Protein AF-A0A6L8RL82-F1 (afdb_monomer_lite)

Organism: NCBI:txid74426

Radius of gyration: 13.32 Å; chains: 1; bounding box: 28×21×36 Å

Sequence (74 aa):
MTRDEFLNRLGELLACLPADQVKETQEFYAEAIADRMEDGMTEAEAVAAMGTPGEVAEATLDELPAVPRAIART

Foldseek 3Di:
DALVVLLVLLLVLCVVDPPVVSVVLSVVLSVQLVVVVVVVDDRVVSSVVCPHSVVNSVVVVVVDPPDDPDDDDD

pLDDT: mean 84.97, std 16.51, range [40.56, 95.94]

Structure (mmCIF, N/CA/C/O backbone):
data_AF-A0A6L8RL82-F1
#
_entry.id   AF-A0A6L8RL82-F1
#
loop_
_atom_site.group_PDB
_atom_site.id
_atom_site.type_symbol
_atom_site.label_atom_id
_atom_site.label_alt_id
_atom_site.label_comp_id
_atom_site.label_asym_id
_atom_site.label_entity_id
_atom_site.label_seq_id
_atom_site.pdbx_PDB_ins_code
_atom_site.Cartn_x
_atom_site.Cartn_y
_atom_site.Cartn_z
_atom_site.occupancy
_atom_site.B_iso_or_equiv
_atom_site.auth_seq_id
_atom_site.auth_comp_id
_atom_site.auth_asym_id
_atom_site.auth_atom_id
_atom_site.pdbx_PDB_model_num
ATOM 1 N N . MET A 1 1 ? -2.286 -6.489 10.056 1.00 87.31 1 MET A N 1
ATOM 2 C CA . MET A 1 1 ? -0.988 -6.052 9.514 1.00 87.31 1 MET A CA 1
ATOM 3 C C . MET A 1 1 ? -0.978 -4.537 9.533 1.00 87.31 1 MET A C 1
ATOM 5 O O . MET A 1 1 ? -2.053 -3.957 9.395 1.00 87.31 1 MET A O 1
ATOM 9 N N . THR A 1 2 ? 0.172 -3.919 9.761 1.00 93.25 2 THR A N 1
ATOM 10 C CA . THR A 1 2 ? 0.322 -2.461 9.651 1.00 93.25 2 THR A CA 1
ATOM 11 C C . THR A 1 2 ? 0.434 -2.049 8.183 1.00 93.25 2 THR A C 1
ATOM 13 O O . THR A 1 2 ? 0.703 -2.879 7.309 1.00 93.25 2 THR A O 1
ATOM 16 N N . ARG A 1 3 ? 0.243 -0.761 7.896 1.00 93.00 3 ARG A N 1
ATOM 17 C CA . ARG A 1 3 ? 0.484 -0.154 6.584 1.00 93.00 3 ARG A CA 1
ATOM 18 C C . ARG A 1 3 ? 1.907 -0.446 6.124 1.00 93.00 3 ARG A C 1
ATOM 20 O O . ARG A 1 3 ? 2.111 -0.881 4.999 1.00 93.00 3 ARG A O 1
ATOM 27 N N . ASP A 1 4 ? 2.887 -0.256 7.002 1.00 94.62 4 ASP A N 1
ATOM 28 C CA . ASP A 1 4 ? 4.294 -0.503 6.686 1.00 94.62 4 ASP A CA 1
ATOM 29 C C . ASP A 1 4 ? 4.570 -1.987 6.375 1.00 94.62 4 ASP A C 1
ATOM 31 O O . ASP A 1 4 ? 5.315 -2.294 5.445 1.00 94.62 4 ASP A O 1
ATOM 35 N N . GLU A 1 5 ? 3.941 -2.929 7.084 1.00 94.69 5 GLU A N 1
ATOM 36 C CA . GLU A 1 5 ? 4.020 -4.362 6.752 1.00 94.69 5 GLU A CA 1
ATOM 37 C C . GLU A 1 5 ? 3.395 -4.670 5.384 1.00 94.69 5 GLU A C 1
ATOM 39 O O . GLU A 1 5 ? 3.985 -5.404 4.588 1.00 94.69 5 GLU A O 1
ATOM 44 N N . PHE A 1 6 ? 2.223 -4.093 5.099 1.00 94.62 6 PHE A N 1
ATOM 45 C CA . PHE A 1 6 ? 1.532 -4.250 3.819 1.00 94.62 6 PHE A CA 1
ATOM 46 C C . PHE A 1 6 ? 2.392 -3.740 2.658 1.00 94.62 6 PHE A C 1
ATOM 48 O O . PHE A 1 6 ? 2.615 -4.470 1.692 1.00 94.62 6 PHE A O 1
ATOM 55 N N . LEU A 1 7 ? 2.934 -2.525 2.776 1.00 94.56 7 LEU A N 1
ATOM 56 C CA . LEU A 1 7 ? 3.754 -1.895 1.741 1.00 94.56 7 LEU A CA 1
ATOM 57 C C . LEU A 1 7 ? 5.069 -2.640 1.518 1.00 94.56 7 LEU A C 1
ATOM 59 O O . LEU A 1 7 ? 5.457 -2.855 0.368 1.00 94.56 7 LEU A O 1
ATOM 63 N N . ASN A 1 8 ? 5.734 -3.085 2.588 1.00 94.88 8 ASN A N 1
ATOM 64 C CA . ASN A 1 8 ? 6.933 -3.912 2.465 1.00 94.88 8 ASN A CA 1
ATOM 65 C C . ASN A 1 8 ? 6.625 -5.204 1.706 1.00 94.88 8 ASN A C 1
ATOM 67 O O . ASN A 1 8 ? 7.324 -5.535 0.749 1.00 94.88 8 ASN A O 1
ATOM 71 N N . ARG A 1 9 ? 5.539 -5.899 2.068 1.00 94.94 9 ARG A N 1
ATOM 72 C CA . ARG A 1 9 ? 5.161 -7.150 1.409 1.00 94.94 9 ARG A CA 1
ATOM 73 C C . ARG A 1 9 ? 4.764 -6.945 -0.051 1.00 94.94 9 ARG A C 1
ATOM 75 O O . ARG A 1 9 ? 5.137 -7.751 -0.899 1.00 94.94 9 ARG A O 1
ATOM 82 N N . LEU A 1 10 ? 4.043 -5.867 -0.347 1.00 93.56 10 LEU A N 1
ATOM 83 C CA . LEU A 1 10 ? 3.698 -5.475 -1.710 1.00 93.56 10 LEU A CA 1
ATOM 84 C C . LEU A 1 10 ? 4.961 -5.190 -2.538 1.00 93.56 10 LEU A C 1
ATOM 86 O O . LEU A 1 10 ? 5.080 -5.658 -3.666 1.00 93.56 10 LEU A O 1
ATOM 90 N N . GLY A 1 11 ? 5.944 -4.504 -1.951 1.00 93.44 1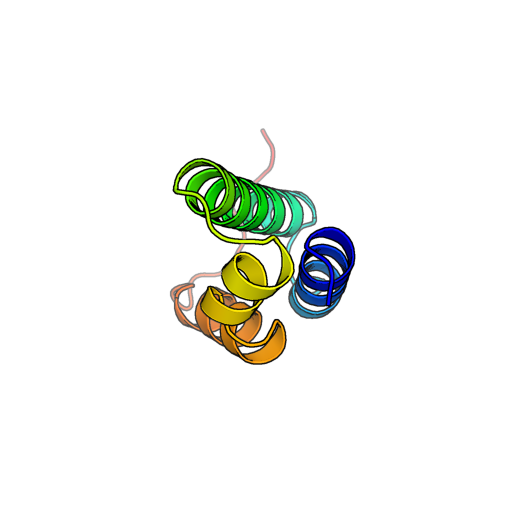1 GLY A N 1
ATOM 91 C CA . GLY A 1 11 ? 7.231 -4.237 -2.591 1.00 93.44 11 GLY A CA 1
ATOM 92 C C . GLY A 1 11 ? 8.019 -5.499 -2.927 1.00 93.44 11 GLY A C 1
ATOM 93 O O . GLY A 1 11 ? 8.577 -5.601 -4.016 1.00 93.44 11 GLY A O 1
ATOM 94 N N . GLU A 1 12 ? 8.030 -6.484 -2.025 1.00 95.00 12 GLU A N 1
ATOM 95 C CA . GLU A 1 12 ? 8.658 -7.787 -2.279 1.00 95.00 12 GLU A CA 1
ATOM 96 C C . GLU A 1 12 ? 7.996 -8.530 -3.446 1.00 95.00 12 GLU A C 1
ATOM 98 O O . GLU A 1 12 ? 8.687 -9.126 -4.271 1.00 95.00 12 GLU A O 1
ATOM 103 N N . LEU A 1 13 ? 6.664 -8.488 -3.534 1.00 93.81 13 LEU A N 1
ATOM 104 C CA . LEU A 1 13 ? 5.906 -9.148 -4.601 1.00 93.81 13 LEU A CA 1
ATOM 105 C C . 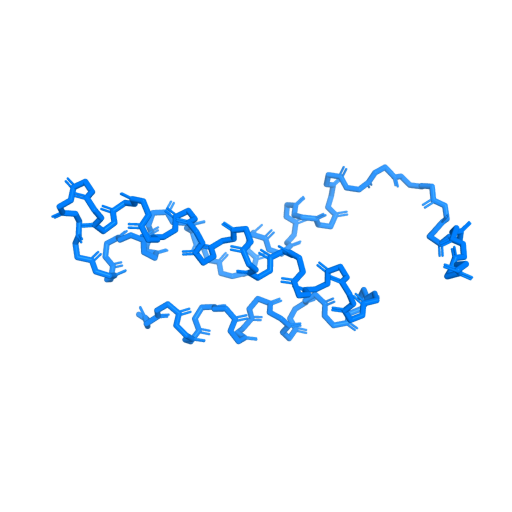LEU A 1 13 ? 6.095 -8.459 -5.956 1.00 93.81 13 LEU A C 1
ATOM 107 O O . LEU A 1 13 ? 6.180 -9.124 -6.987 1.00 93.81 13 LEU A O 1
ATOM 111 N N . LEU A 1 14 ? 6.226 -7.134 -5.944 1.00 92.56 14 LEU A N 1
ATOM 112 C CA . LEU A 1 14 ? 6.477 -6.322 -7.130 1.00 92.56 14 LEU A CA 1
ATOM 113 C C . LEU A 1 14 ? 7.970 -6.173 -7.452 1.00 92.56 14 LEU A C 1
ATOM 115 O O . LEU A 1 14 ? 8.317 -5.465 -8.391 1.00 92.56 14 LEU A O 1
ATOM 119 N N . ALA A 1 15 ? 8.875 -6.862 -6.752 1.00 91.06 15 ALA A N 1
ATOM 120 C CA . ALA A 1 15 ? 10.321 -6.756 -6.976 1.00 91.06 15 ALA A CA 1
ATOM 121 C C . ALA A 1 15 ? 10.777 -7.210 -8.382 1.00 91.06 15 ALA A C 1
ATOM 123 O O . ALA A 1 15 ? 11.919 -6.974 -8.773 1.00 91.06 15 ALA A O 1
ATOM 124 N N . CYS A 1 16 ? 9.896 -7.847 -9.162 1.00 90.38 16 CYS A N 1
ATOM 125 C CA . CYS A 1 16 ? 10.106 -8.121 -10.586 1.00 90.38 16 CYS A CA 1
ATOM 126 C C . CYS A 1 16 ? 9.995 -6.864 -11.475 1.00 90.38 16 CYS A 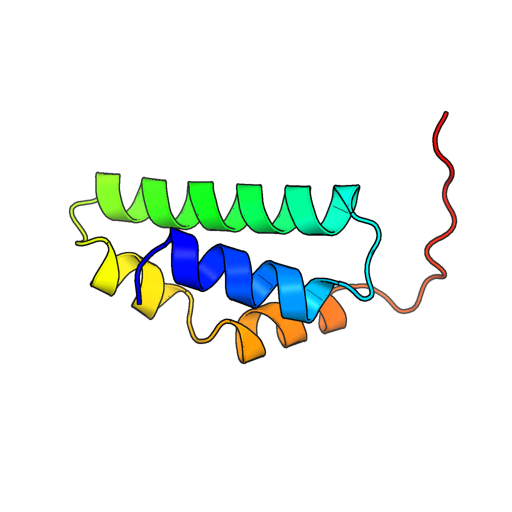C 1
ATOM 128 O O . CYS A 1 16 ? 10.324 -6.910 -12.663 1.00 90.38 16 CYS A O 1
ATOM 130 N N . LEU A 1 17 ? 9.531 -5.742 -10.920 1.00 89.38 17 LEU A N 1
ATOM 131 C CA . LEU A 1 17 ? 9.381 -4.455 -11.582 1.00 89.38 17 LEU A CA 1
ATOM 132 C C . LEU A 1 17 ? 10.574 -3.521 -11.290 1.00 89.38 17 LEU A C 1
ATOM 134 O O . LEU A 1 17 ? 11.277 -3.709 -10.299 1.00 89.38 17 LEU A O 1
ATOM 138 N N . PRO A 1 18 ? 10.827 -2.489 -12.122 1.00 92.19 18 PRO A N 1
ATOM 139 C CA . PRO A 1 18 ? 11.789 -1.444 -11.793 1.00 92.19 18 PRO A CA 1
ATOM 140 C C . PRO A 1 18 ? 11.478 -0.811 -10.439 1.00 92.19 18 PRO A C 1
ATOM 142 O O . PRO A 1 18 ? 10.318 -0.521 -10.152 1.00 92.19 18 PRO A O 1
ATOM 145 N N . ALA A 1 19 ? 12.522 -0.539 -9.653 1.00 88.69 19 ALA A N 1
ATOM 146 C CA . ALA A 1 19 ? 12.394 0.029 -8.311 1.00 88.69 19 ALA A CA 1
ATOM 147 C C . ALA A 1 19 ? 11.552 1.316 -8.280 1.00 88.69 19 ALA A C 1
ATOM 149 O O . ALA A 1 19 ? 10.780 1.502 -7.348 1.00 88.69 19 ALA A O 1
ATOM 150 N N . ASP A 1 20 ? 11.645 2.154 -9.319 1.00 89.31 20 ASP A N 1
ATOM 151 C CA . ASP A 1 20 ? 10.832 3.368 -9.444 1.00 89.31 20 ASP A CA 1
ATOM 152 C C . ASP A 1 20 ? 9.326 3.046 -9.514 1.00 89.31 20 ASP A C 1
ATOM 154 O O . ASP A 1 20 ? 8.537 3.670 -8.817 1.00 89.31 20 ASP A O 1
ATOM 158 N N . GLN A 1 21 ? 8.926 2.011 -10.266 1.00 87.81 21 GLN A N 1
ATOM 159 C CA . GLN A 1 21 ? 7.521 1.582 -10.361 1.00 87.81 21 GLN A CA 1
ATOM 160 C C . GLN A 1 21 ? 7.033 0.876 -9.093 1.00 87.81 21 GLN A C 1
ATOM 162 O O . GLN A 1 21 ? 5.878 1.040 -8.704 1.00 87.81 21 GLN A O 1
ATOM 167 N N . VAL A 1 22 ? 7.901 0.111 -8.423 1.00 91.06 22 VAL A N 1
ATOM 168 C CA . VAL A 1 22 ? 7.578 -0.466 -7.107 1.00 91.06 22 VAL A CA 1
ATOM 169 C C . VAL A 1 22 ? 7.319 0.646 -6.096 1.00 91.06 22 VAL A C 1
ATOM 171 O O . VAL A 1 22 ? 6.323 0.600 -5.379 1.00 91.06 22 VAL A O 1
ATOM 174 N N . LYS A 1 23 ? 8.188 1.662 -6.074 1.00 90.69 23 LYS A N 1
ATOM 175 C CA . LYS A 1 23 ? 8.062 2.816 -5.186 1.00 90.69 23 LYS A CA 1
ATOM 176 C C . LYS A 1 23 ? 6.790 3.612 -5.479 1.00 90.69 23 LYS A C 1
ATOM 178 O O . LYS A 1 23 ? 6.052 3.896 -4.547 1.00 90.69 23 LYS A O 1
ATOM 183 N N . GLU A 1 24 ? 6.501 3.892 -6.749 1.00 90.94 24 GLU A N 1
ATOM 184 C CA . GLU A 1 24 ? 5.274 4.586 -7.166 1.00 90.94 24 GLU A CA 1
ATOM 185 C C . GLU A 1 24 ? 4.017 3.828 -6.717 1.00 90.94 24 GLU A C 1
ATOM 187 O O . GLU A 1 24 ? 3.100 4.415 -6.148 1.00 90.94 24 GLU A O 1
ATOM 192 N N . THR A 1 25 ? 4.012 2.501 -6.876 1.00 89.69 25 THR A N 1
ATOM 193 C CA . THR A 1 25 ? 2.898 1.660 -6.419 1.00 89.69 25 THR A CA 1
ATOM 194 C C . THR A 1 25 ? 2.760 1.700 -4.895 1.00 89.69 25 THR A C 1
ATOM 196 O O . THR A 1 25 ? 1.659 1.846 -4.370 1.00 89.69 25 THR A O 1
ATOM 199 N N . GLN A 1 26 ? 3.868 1.599 -4.156 1.00 92.81 26 GLN A N 1
ATOM 200 C CA . GLN A 1 26 ? 3.845 1.707 -2.697 1.00 92.81 26 GLN A CA 1
ATOM 201 C C . GLN A 1 26 ? 3.338 3.076 -2.227 1.00 92.81 26 GLN A C 1
ATOM 203 O O . GLN A 1 26 ? 2.562 3.131 -1.278 1.00 92.81 26 GLN A O 1
ATOM 208 N N . GLU A 1 27 ? 3.748 4.164 -2.880 1.00 93.75 27 GLU A N 1
ATOM 209 C CA . GLU A 1 27 ? 3.286 5.522 -2.571 1.00 93.75 27 GLU A CA 1
ATOM 210 C C . GLU A 1 27 ? 1.780 5.662 -2.834 1.00 93.75 27 GLU A C 1
ATOM 212 O O . GLU A 1 27 ? 1.061 6.135 -1.957 1.00 93.75 27 GLU A O 1
ATOM 217 N N . PHE A 1 28 ? 1.279 5.132 -3.954 1.00 92.31 28 PHE A N 1
ATOM 218 C CA . PHE A 1 28 ? -0.154 5.104 -4.260 1.00 92.31 28 PHE A CA 1
ATOM 219 C C . PHE A 1 28 ? -0.978 4.405 -3.166 1.00 92.31 28 PHE A C 1
ATOM 221 O O . PHE A 1 28 ? -1.960 4.956 -2.667 1.00 92.31 28 PHE A O 1
ATOM 228 N N . TYR A 1 29 ? -0.573 3.202 -2.742 1.00 92.88 29 TYR A N 1
ATOM 229 C CA . TYR A 1 29 ? -1.286 2.489 -1.676 1.00 92.88 29 TYR A CA 1
ATOM 230 C C . TYR A 1 29 ? -1.102 3.147 -0.304 1.00 92.88 29 TYR A C 1
ATOM 232 O O . TYR A 1 29 ? -2.012 3.092 0.523 1.00 92.88 29 TYR A O 1
ATOM 240 N N . ALA A 1 30 ? 0.042 3.786 -0.048 1.00 94.25 30 ALA A N 1
ATOM 241 C CA . ALA A 1 30 ? 0.267 4.537 1.181 1.00 94.25 30 ALA A CA 1
ATOM 242 C C . ALA A 1 30 ? -0.698 5.726 1.300 1.00 94.25 30 ALA A C 1
ATOM 244 O O . ALA A 1 30 ? -1.284 5.908 2.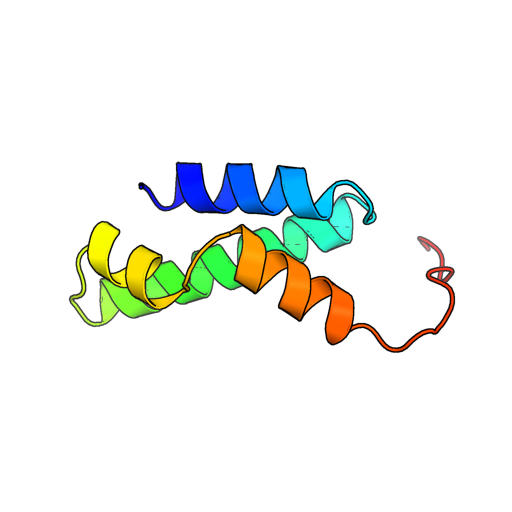367 1.00 94.25 30 ALA A O 1
ATOM 245 N N . GLU A 1 31 ? -0.892 6.483 0.216 1.00 93.81 31 GLU A N 1
ATOM 246 C CA . GLU A 1 31 ? -1.869 7.576 0.139 1.00 93.81 31 GLU A CA 1
ATOM 247 C C . GLU A 1 31 ? -3.302 7.045 0.268 1.00 93.81 31 GLU A C 1
ATOM 249 O O . GLU A 1 31 ? -4.057 7.516 1.110 1.00 93.81 31 GLU A O 1
ATOM 254 N N . ALA A 1 32 ? -3.656 5.975 -0.449 1.00 92.75 32 ALA A N 1
ATOM 255 C CA . ALA A 1 32 ? -4.992 5.380 -0.363 1.00 92.75 32 ALA A CA 1
ATOM 256 C C . ALA A 1 32 ? -5.352 4.874 1.051 1.00 92.75 32 ALA A C 1
ATOM 258 O O . ALA A 1 32 ? -6.520 4.916 1.457 1.00 92.75 32 ALA A O 1
ATOM 259 N N . ILE A 1 33 ? -4.371 4.361 1.800 1.00 93.69 33 ILE A N 1
ATOM 260 C CA . ILE A 1 33 ? -4.544 3.972 3.206 1.00 93.69 33 ILE A CA 1
ATOM 261 C C . ILE A 1 33 ? -4.655 5.219 4.091 1.00 93.69 33 ILE A C 1
ATOM 263 O O . ILE A 1 33 ? -5.506 5.241 4.979 1.00 93.69 33 ILE A O 1
ATOM 267 N N . ALA A 1 34 ? -3.833 6.245 3.849 1.00 94.44 34 ALA A N 1
ATOM 268 C CA . ALA A 1 34 ? -3.878 7.501 4.592 1.00 94.44 34 ALA A CA 1
ATOM 269 C C . ALA A 1 34 ? -5.241 8.196 4.451 1.00 94.44 34 ALA A C 1
ATOM 271 O O . ALA A 1 34 ? -5.849 8.500 5.473 1.00 94.44 34 ALA A O 1
ATOM 272 N N . ASP A 1 35 ? -5.775 8.315 3.234 1.00 95.38 35 ASP A N 1
ATOM 273 C CA . ASP A 1 35 ? -7.099 8.896 2.967 1.00 95.38 35 ASP A CA 1
ATOM 274 C C . ASP A 1 35 ? -8.203 8.187 3.769 1.00 95.38 35 ASP A C 1
ATOM 276 O O . ASP A 1 35 ? -9.054 8.814 4.394 1.00 95.38 35 ASP A O 1
ATOM 280 N N . ARG A 1 36 ? -8.157 6.851 3.845 1.00 92.81 36 ARG A N 1
ATOM 281 C CA . ARG A 1 36 ? -9.127 6.071 4.636 1.00 92.81 36 ARG A CA 1
ATOM 282 C C . ARG A 1 36 ? -8.978 6.284 6.136 1.00 92.81 36 ARG A C 1
ATOM 284 O O . ARG A 1 36 ? -9.967 6.251 6.867 1.00 92.81 36 ARG A O 1
ATOM 291 N N . MET A 1 37 ? -7.747 6.462 6.606 1.00 94.44 37 MET A N 1
ATOM 292 C CA . MET A 1 37 ? -7.498 6.809 8.002 1.00 94.44 37 MET A CA 1
ATOM 293 C C . MET A 1 37 ? -8.001 8.222 8.318 1.00 94.44 37 MET A C 1
ATOM 295 O O . MET A 1 37 ? -8.548 8.440 9.399 1.00 94.44 37 MET A O 1
ATOM 299 N N . GLU A 1 38 ? -7.881 9.161 7.376 1.00 95.94 38 GLU A N 1
ATOM 300 C CA . GLU A 1 38 ? -8.461 10.506 7.475 1.00 95.94 38 GLU A CA 1
ATOM 301 C C . GLU A 1 38 ? -9.998 10.473 7.494 1.00 95.94 38 GLU A C 1
ATOM 303 O O . GLU A 1 38 ? -10.614 11.213 8.262 1.00 95.94 38 GLU A O 1
ATOM 308 N N . ASP A 1 39 ? -10.612 9.531 6.772 1.00 94.69 39 ASP A N 1
ATOM 309 C CA . ASP A 1 39 ? -12.054 9.242 6.822 1.00 94.69 39 ASP A CA 1
ATOM 310 C C . ASP A 1 39 ? -12.514 8.583 8.144 1.00 94.69 39 ASP A C 1
ATOM 312 O O . ASP A 1 39 ? -13.706 8.328 8.348 1.00 94.69 39 ASP A O 1
ATOM 316 N N . GLY A 1 40 ? -11.589 8.320 9.073 1.00 94.81 40 GLY A N 1
ATOM 317 C CA . GLY A 1 40 ? -11.872 7.800 10.410 1.00 94.81 40 GLY A CA 1
ATOM 318 C C . GLY A 1 40 ? -11.742 6.284 10.554 1.00 94.81 40 GLY A C 1
ATOM 319 O O . GLY A 1 40 ? -12.114 5.751 11.602 1.00 94.81 40 GLY A O 1
ATOM 320 N N . MET A 1 41 ? -11.212 5.579 9.547 1.00 95.31 41 MET A N 1
ATOM 321 C CA . MET A 1 41 ? -10.870 4.161 9.688 1.00 95.31 41 MET A CA 1
ATOM 322 C C . MET A 1 41 ? -9.607 3.987 10.534 1.00 95.31 41 MET A C 1
ATOM 324 O O . MET A 1 41 ? -8.672 4.786 10.484 1.00 95.31 41 MET A O 1
ATOM 328 N N . THR A 1 42 ? -9.531 2.895 11.291 1.00 94.88 42 THR A N 1
ATOM 329 C CA . THR A 1 42 ? -8.254 2.503 11.892 1.00 94.88 42 THR A CA 1
ATOM 330 C C . THR A 1 42 ? -7.300 1.991 10.814 1.00 94.88 42 THR A C 1
ATOM 332 O O . THR A 1 42 ? -7.724 1.484 9.778 1.00 94.88 42 THR A O 1
ATOM 335 N N . GLU A 1 43 ? -5.993 2.063 11.063 1.00 93.81 43 GLU A N 1
ATOM 336 C CA . GLU A 1 43 ? -4.979 1.563 10.124 1.00 93.81 43 GLU A CA 1
ATOM 337 C C . GLU A 1 43 ? -5.233 0.103 9.716 1.00 93.81 43 GLU A C 1
ATOM 339 O O . GLU A 1 43 ? -5.154 -0.246 8.541 1.00 93.81 43 GLU A O 1
ATOM 344 N N . ALA A 1 44 ? -5.604 -0.751 10.673 1.00 92.56 44 ALA A N 1
ATOM 345 C CA . ALA A 1 44 ? -5.897 -2.154 10.403 1.00 92.56 44 ALA A CA 1
ATOM 346 C C . ALA A 1 44 ? -7.109 -2.334 9.473 1.00 92.56 44 ALA A C 1
ATOM 348 O O . ALA A 1 44 ? -7.091 -3.224 8.624 1.00 92.56 44 ALA A O 1
ATOM 349 N N . GLU A 1 45 ? -8.142 -1.500 9.613 1.00 94.06 45 GLU A N 1
ATOM 350 C CA . GLU A 1 45 ? -9.321 -1.509 8.739 1.00 94.06 45 GLU A CA 1
ATOM 351 C C . GLU A 1 45 ? -8.996 -0.957 7.352 1.00 94.06 45 GLU A C 1
ATOM 353 O O . GLU A 1 45 ? -9.368 -1.569 6.354 1.00 94.06 45 GLU A O 1
ATOM 358 N N . ALA A 1 46 ? -8.252 0.148 7.283 1.00 94.50 46 ALA A N 1
ATOM 359 C CA . ALA A 1 46 ? -7.821 0.750 6.028 1.00 94.50 46 ALA A CA 1
ATOM 360 C C . ALA A 1 46 ? -6.958 -0.223 5.210 1.00 94.50 46 ALA A C 1
ATOM 362 O O . ALA A 1 46 ? -7.178 -0.388 4.012 1.00 94.50 46 ALA A O 1
ATOM 363 N N . VAL A 1 47 ? -6.033 -0.929 5.866 1.00 93.00 47 VAL A N 1
ATOM 364 C CA . VAL A 1 47 ? -5.209 -1.965 5.233 1.00 93.00 47 VAL A CA 1
ATOM 365 C C . VAL A 1 47 ? -6.040 -3.191 4.854 1.00 93.00 47 VAL A C 1
ATOM 367 O O . VAL A 1 47 ? -5.877 -3.719 3.759 1.00 93.00 47 VAL A O 1
ATOM 370 N N . ALA A 1 48 ? -6.968 -3.640 5.705 1.00 91.81 48 ALA A N 1
ATOM 371 C CA . ALA A 1 48 ? -7.861 -4.748 5.361 1.00 91.81 48 ALA A CA 1
ATOM 372 C C . ALA A 1 48 ? -8.753 -4.423 4.150 1.00 91.81 48 ALA A C 1
ATOM 374 O O . ALA A 1 48 ? -9.033 -5.307 3.341 1.00 91.81 48 ALA A O 1
ATOM 375 N N . ALA A 1 49 ? -9.154 -3.160 3.992 1.00 91.69 49 ALA A N 1
ATOM 376 C CA . ALA A 1 49 ? -9.926 -2.686 2.849 1.00 91.69 49 ALA A CA 1
ATOM 377 C C . ALA A 1 49 ? -9.128 -2.675 1.532 1.00 91.69 49 ALA A C 1
ATOM 379 O O . ALA A 1 49 ? -9.743 -2.657 0.468 1.00 91.69 49 ALA A O 1
ATOM 380 N N . MET A 1 50 ? -7.789 -2.698 1.580 1.00 88.62 50 MET A N 1
ATOM 381 C CA . MET A 1 50 ? -6.943 -2.844 0.385 1.00 88.62 50 MET A CA 1
ATOM 382 C C . MET A 1 50 ? -6.923 -4.275 -0.157 1.00 88.62 50 MET A C 1
ATOM 384 O O . MET A 1 50 ? -6.572 -4.476 -1.315 1.00 88.62 50 MET A O 1
ATOM 388 N N . GLY A 1 51 ? -7.309 -5.265 0.652 1.00 90.62 51 GLY A N 1
ATOM 389 C CA . GLY A 1 51 ? -7.153 -6.680 0.323 1.00 90.62 51 GLY A CA 1
ATOM 390 C C . GLY A 1 51 ? -5.781 -7.221 0.721 1.00 90.62 51 GLY A C 1
ATOM 391 O O . GLY A 1 51 ? -5.041 -6.609 1.498 1.00 90.62 51 GLY A O 1
ATOM 392 N N . THR A 1 52 ? -5.435 -8.414 0.239 1.00 91.69 52 THR A N 1
ATOM 393 C CA . THR A 1 52 ? -4.123 -8.993 0.542 1.00 91.69 52 THR A CA 1
ATOM 394 C C . THR A 1 52 ? -3.037 -8.400 -0.366 1.00 91.69 52 THR A C 1
ATOM 396 O O . THR A 1 52 ? -3.295 -8.141 -1.542 1.00 91.69 52 THR A O 1
ATOM 399 N N . PRO A 1 53 ? -1.786 -8.247 0.117 1.00 90.38 53 PRO A N 1
ATOM 400 C CA . PRO A 1 53 ? -0.674 -7.809 -0.732 1.00 90.38 53 PRO A CA 1
ATOM 401 C C . PRO A 1 53 ? -0.497 -8.668 -1.994 1.00 90.38 53 PRO A C 1
ATOM 403 O O . PRO A 1 53 ? -0.040 -8.164 -3.012 1.00 90.38 53 PRO A O 1
ATOM 406 N N . GLY A 1 54 ? -0.856 -9.958 -1.924 1.00 90.19 54 GLY A N 1
ATOM 407 C CA . GLY A 1 54 ? -0.824 -10.892 -3.052 1.00 90.19 54 GLY A CA 1
ATOM 408 C C . GLY A 1 54 ? -1.821 -10.528 -4.146 1.00 90.19 54 GLY A C 1
ATOM 409 O O . GLY A 1 54 ? -1.417 -10.341 -5.285 1.00 90.19 54 GLY A O 1
ATOM 410 N N . GLU A 1 55 ? -3.096 -10.365 -3.787 1.00 89.81 55 GLU A N 1
ATOM 411 C CA . GLU A 1 55 ? -4.154 -9.971 -4.731 1.00 89.81 55 GLU A CA 1
ATOM 412 C C . GLU A 1 55 ? -3.868 -8.605 -5.355 1.00 89.81 55 GLU A C 1
ATOM 414 O O . GLU A 1 55 ? -4.036 -8.414 -6.556 1.00 89.81 55 GLU A O 1
ATOM 419 N N . VAL A 1 56 ? -3.386 -7.662 -4.544 1.00 89.31 56 VAL A N 1
ATOM 420 C CA . VAL A 1 56 ? -3.020 -6.322 -5.004 1.00 89.31 56 VAL A CA 1
ATOM 421 C C . VAL A 1 56 ? -1.838 -6.363 -5.972 1.00 89.31 56 VAL A C 1
ATOM 423 O O . VAL A 1 56 ? -1.865 -5.699 -7.009 1.00 89.31 56 VAL A O 1
ATOM 426 N N . ALA A 1 57 ? -0.811 -7.160 -5.667 1.00 90.62 57 ALA A N 1
ATOM 427 C CA . ALA A 1 57 ? 0.321 -7.340 -6.565 1.00 90.62 57 ALA A CA 1
ATOM 428 C C . ALA A 1 57 ? -0.110 -8.004 -7.876 1.00 90.62 57 ALA A C 1
ATOM 430 O O . ALA A 1 57 ? 0.277 -7.536 -8.940 1.00 90.62 57 ALA A O 1
ATOM 431 N N . GLU A 1 58 ? -0.932 -9.053 -7.819 1.00 89.50 58 GLU A N 1
ATOM 432 C CA . GLU A 1 58 ? -1.467 -9.713 -9.013 1.00 89.50 58 GLU A CA 1
ATOM 433 C C . GLU A 1 58 ? -2.274 -8.743 -9.879 1.00 89.50 58 GLU A C 1
ATOM 435 O O . GLU A 1 58 ? -1.999 -8.647 -11.070 1.00 89.50 58 GLU A O 1
ATOM 440 N N . ALA A 1 59 ? -3.181 -7.959 -9.289 1.00 86.94 59 ALA A N 1
ATOM 441 C CA . ALA A 1 59 ? -3.942 -6.941 -10.012 1.00 86.94 59 ALA A CA 1
ATOM 442 C C . ALA A 1 59 ? -3.029 -5.881 -10.651 1.00 86.94 59 ALA A C 1
ATOM 444 O O . ALA A 1 59 ? -3.181 -5.567 -11.827 1.00 86.94 59 ALA A O 1
ATOM 445 N N . THR A 1 60 ? -2.020 -5.402 -9.914 1.00 85.94 60 THR A N 1
ATOM 446 C CA . THR A 1 60 ? -1.024 -4.444 -10.429 1.00 85.94 60 THR A CA 1
ATOM 447 C C . THR A 1 60 ? -0.244 -5.024 -11.614 1.00 85.94 60 THR A C 1
ATOM 449 O O . THR A 1 60 ? 0.093 -4.309 -12.555 1.00 85.94 60 THR A O 1
ATOM 452 N N . LEU A 1 61 ? 0.074 -6.320 -11.577 1.00 86.00 61 LEU A N 1
ATOM 453 C CA . LEU A 1 61 ? 0.789 -7.012 -12.649 1.00 86.00 61 LEU A CA 1
ATOM 454 C C . LEU A 1 61 ? -0.108 -7.316 -13.858 1.00 86.00 61 LEU A C 1
ATOM 456 O O . LEU A 1 61 ? 0.400 -7.319 -14.977 1.00 86.00 61 LEU A O 1
ATOM 460 N N . ASP A 1 62 ? -1.402 -7.561 -13.639 1.00 83.19 62 ASP A N 1
ATOM 461 C CA . ASP A 1 62 ? -2.394 -7.893 -14.673 1.00 83.19 62 ASP A CA 1
ATOM 462 C C . ASP A 1 62 ? -2.939 -6.646 -15.398 1.00 83.19 62 ASP A C 1
ATOM 464 O O . ASP A 1 62 ? -3.177 -6.684 -16.604 1.00 83.19 62 ASP A O 1
ATOM 468 N N . GLU A 1 63 ? -3.054 -5.501 -14.708 1.00 69.19 63 GLU A N 1
ATOM 469 C CA . GLU A 1 63 ? -3.412 -4.208 -15.319 1.00 69.19 63 GLU A CA 1
ATOM 470 C C . GLU A 1 63 ? -2.307 -3.629 -16.217 1.00 69.19 63 GLU A C 1
ATOM 472 O O . GLU A 1 63 ? -2.570 -2.730 -17.023 1.00 69.19 63 GLU A O 1
ATOM 477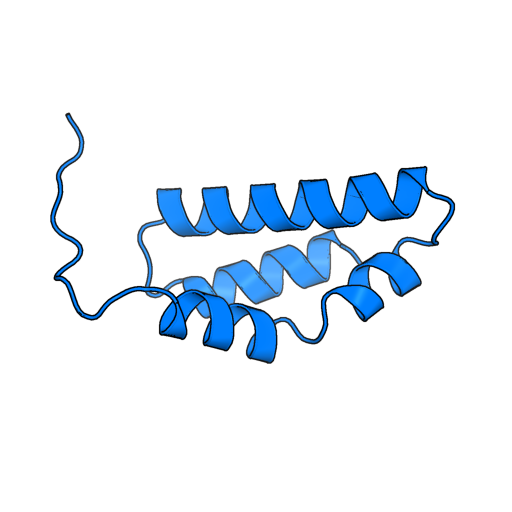 N N . LEU A 1 64 ? -1.074 -4.1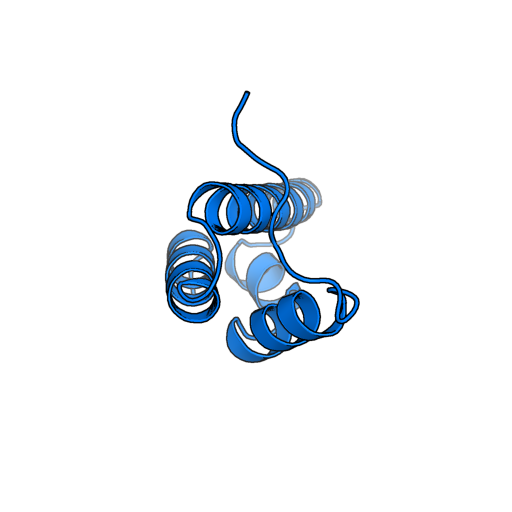45 -16.136 1.00 58.47 64 LEU A N 1
ATOM 478 C CA . LEU A 1 64 ? -0.030 -3.793 -17.092 1.00 58.47 64 LEU A CA 1
ATOM 479 C C . LEU A 1 64 ? -0.351 -4.456 -18.443 1.00 58.47 64 LEU A C 1
ATOM 481 O O . LEU A 1 64 ? -0.285 -5.683 -18.555 1.00 58.47 64 LEU A O 1
ATOM 485 N N . PRO A 1 65 ? -0.636 -3.694 -19.520 1.00 44.94 65 PRO A N 1
ATOM 486 C CA . PRO A 1 65 ? -0.750 -4.302 -20.838 1.00 44.94 65 PRO A CA 1
ATOM 487 C C . PRO A 1 65 ? 0.578 -4.997 -21.176 1.00 44.94 65 PRO A C 1
ATOM 489 O O . PRO A 1 65 ? 1.640 -4.537 -20.754 1.00 44.94 65 PRO A O 1
ATOM 492 N N . ALA A 1 66 ? 0.530 -6.083 -21.959 1.00 44.81 66 ALA A N 1
ATOM 493 C CA . ALA A 1 66 ? 1.667 -6.937 -22.349 1.00 44.81 66 ALA A CA 1
ATOM 494 C C . ALA A 1 66 ? 2.746 -6.245 -23.226 1.00 44.81 66 ALA A C 1
ATOM 496 O O . ALA A 1 66 ? 3.332 -6.849 -24.127 1.00 44.81 66 ALA A O 1
ATOM 497 N N . VAL A 1 67 ? 3.000 -4.957 -23.008 1.00 40.56 67 VAL A N 1
ATOM 498 C CA . VAL A 1 67 ? 3.937 -4.126 -23.751 1.00 40.56 67 VAL A CA 1
ATOM 499 C C . VAL A 1 67 ? 5.290 -4.153 -23.029 1.00 40.56 67 VAL A C 1
ATOM 501 O O . VAL A 1 67 ? 5.339 -3.964 -21.811 1.00 40.56 67 VAL A O 1
ATOM 504 N N . PRO A 1 68 ? 6.410 -4.390 -23.739 1.00 44.47 68 PRO A N 1
ATOM 505 C CA . PRO A 1 68 ? 7.719 -4.521 -23.112 1.00 44.47 68 PRO A CA 1
ATOM 506 C C . PRO A 1 68 ? 8.071 -3.250 -22.343 1.00 44.47 68 PRO A C 1
ATOM 508 O O . PRO A 1 68 ? 8.066 -2.155 -22.907 1.00 44.47 68 PRO A O 1
ATOM 511 N N . ARG A 1 69 ? 8.413 -3.399 -21.061 1.00 47.69 69 ARG A N 1
ATOM 512 C CA . ARG A 1 69 ? 8.883 -2.308 -20.198 1.00 47.69 69 ARG A CA 1
ATOM 513 C C . ARG A 1 69 ? 10.284 -1.892 -20.624 1.00 47.69 69 ARG A C 1
ATOM 515 O O . ARG A 1 69 ? 11.286 -2.280 -20.036 1.00 47.69 69 ARG A O 1
ATOM 522 N N . ALA A 1 70 ? 10.331 -1.122 -21.696 1.00 57.00 70 ALA A N 1
ATOM 523 C CA . ALA A 1 70 ? 11.492 -0.404 -22.165 1.00 57.00 70 ALA A CA 1
ATOM 524 C C . ALA A 1 70 ? 11.016 0.964 -22.642 1.00 57.00 70 ALA A C 1
ATOM 526 O O . ALA A 1 70 ? 10.817 1.176 -23.832 1.00 57.00 70 ALA A O 1
ATOM 527 N N . ILE A 1 71 ? 10.848 1.902 -21.713 1.00 45.19 71 ILE A N 1
ATOM 528 C CA . ILE A 1 71 ? 11.057 3.305 -22.053 1.00 45.19 71 ILE A CA 1
ATOM 529 C C . ILE A 1 71 ? 11.964 3.889 -20.981 1.00 45.19 71 ILE A C 1
ATOM 531 O O . ILE A 1 71 ? 11.766 3.707 -19.782 1.00 45.19 71 ILE A O 1
ATOM 535 N N . ALA A 1 72 ? 13.059 4.431 -21.484 1.00 45.91 72 ALA A N 1
ATOM 536 C CA . ALA A 1 72 ? 14.283 4.711 -20.784 1.00 45.91 72 ALA A CA 1
ATOM 537 C C . ALA A 1 72 ? 14.164 5.889 -19.817 1.00 45.91 72 ALA A C 1
ATOM 539 O O . ALA A 1 72 ? 13.464 6.866 -20.068 1.00 45.91 72 ALA A O 1
ATOM 540 N N . ARG A 1 73 ? 14.971 5.798 -18.761 1.00 42.78 73 ARG A N 1
ATOM 541 C CA . ARG A 1 73 ? 15.521 6.928 -18.015 1.00 42.78 73 ARG A CA 1
ATOM 542 C C . ARG A 1 73 ? 16.124 7.937 -19.014 1.00 42.78 73 ARG A C 1
ATOM 544 O O . ARG A 1 73 ? 17.080 7.587 -19.707 1.00 42.78 73 ARG A O 1
ATOM 551 N N . THR A 1 74 ? 15.574 9.148 -19.083 1.00 42.50 74 THR A N 1
ATOM 552 C CA . THR A 1 74 ? 16.242 10.351 -19.625 1.00 42.50 74 THR A CA 1
ATOM 553 C C . THR A 1 74 ? 16.517 11.317 -18.498 1.00 42.50 74 THR A C 1
ATOM 555 O O . THR A 1 74 ? 15.567 11.541 -17.716 1.00 42.50 74 THR A O 1
#

Secondary structure (DSSP, 8-state):
--HHHHHHHHHHHTTTS-HHHHHHHHHHHHHHHHHHHHTT--HHHHHHHH--HHHHHHHHHHSS-S--------